Protein AF-A0A3P7MCB3-F1 (afdb_monomer_lite)

pLDDT: mean 70.7, std 23.15, range [31.66, 96.19]

Organism: Dibothriocephalus latus (NCBI:txid60516)

Sequence (152 aa):
MARLCRHILTSGSFYPVHPPAEGLPLDYPLWQEHAIFASSPHCLILPSRLRPVIKVTSFLCGSSILTCDVRQQGPLGWDLCVNPGFVSRTAGNGSYARLVLSHGSSAEENSNLDATGDVPSAMESQADSTISASQQQQQQQPISAEGEVVQL

Radius of gyration: 25.85 Å; chains: 1; bounding box: 66×36×69 Å

Structure (mmCIF, N/CA/C/O backbone):
data_AF-A0A3P7MCB3-F1
#
_entry.id   AF-A0A3P7MCB3-F1
#
loop_
_atom_site.group_PDB
_atom_site.id
_atom_site.type_symbol
_atom_site.label_atom_id
_atom_site.label_alt_id
_atom_site.label_comp_id
_atom_site.label_asym_id
_atom_site.label_entity_id
_atom_site.label_seq_id
_atom_site.pdbx_PDB_ins_code
_atom_site.Cartn_x
_atom_site.Cartn_y
_atom_site.Cartn_z
_atom_site.occupancy
_atom_site.B_iso_or_equiv
_atom_site.auth_seq_id
_atom_site.auth_comp_id
_atom_site.auth_asym_id
_atom_site.auth_atom_id
_atom_site.pdbx_PDB_model_num
ATOM 1 N N . MET A 1 1 ? 10.788 -1.019 6.071 1.00 80.88 1 MET A N 1
ATOM 2 C CA . MET A 1 1 ? 9.314 -1.099 6.013 1.00 80.88 1 MET A CA 1
ATOM 3 C C . MET A 1 1 ? 8.621 -0.061 6.888 1.00 80.88 1 MET A C 1
ATOM 5 O O . MET A 1 1 ? 7.923 0.764 6.334 1.00 80.88 1 MET A O 1
ATOM 9 N N . ALA A 1 2 ? 8.864 -0.004 8.205 1.00 83.19 2 ALA A N 1
ATOM 10 C CA . ALA A 1 2 ? 8.161 0.937 9.097 1.00 83.19 2 ALA A CA 1
ATOM 11 C C . ALA A 1 2 ? 8.202 2.418 8.649 1.00 83.19 2 ALA A C 1
ATOM 13 O O . ALA A 1 2 ? 7.179 3.087 8.666 1.00 83.19 2 ALA A O 1
ATOM 14 N N . ARG A 1 3 ? 9.359 2.921 8.183 1.00 87.25 3 ARG A N 1
ATOM 15 C CA . ARG A 1 3 ? 9.478 4.293 7.643 1.00 87.25 3 ARG A CA 1
ATOM 16 C C . ARG A 1 3 ? 8.645 4.519 6.374 1.00 87.25 3 ARG A C 1
ATOM 18 O O . ARG A 1 3 ? 8.037 5.570 6.249 1.00 87.25 3 ARG A O 1
ATOM 25 N N . LEU A 1 4 ? 8.619 3.538 5.467 1.00 89.06 4 LEU A N 1
ATOM 26 C CA . LEU A 1 4 ? 7.826 3.588 4.232 1.00 89.06 4 LEU A CA 1
ATOM 27 C C . LEU A 1 4 ? 6.331 3.616 4.557 1.00 89.06 4 LEU A C 1
ATOM 29 O O . LEU A 1 4 ? 5.617 4.486 4.083 1.00 89.06 4 LEU A O 1
ATOM 33 N N . CYS A 1 5 ? 5.896 2.705 5.426 1.00 89.06 5 CYS A N 1
ATOM 34 C CA . CYS A 1 5 ? 4.531 2.651 5.931 1.00 89.06 5 CYS A CA 1
ATOM 35 C C . CYS A 1 5 ? 4.088 3.960 6.562 1.00 89.06 5 CYS A C 1
ATOM 37 O O . CYS A 1 5 ? 3.062 4.505 6.179 1.00 89.06 5 CYS A O 1
ATOM 39 N N . ARG A 1 6 ? 4.904 4.502 7.474 1.00 86.56 6 ARG A N 1
ATOM 40 C CA . ARG A 1 6 ? 4.630 5.798 8.089 1.00 86.56 6 ARG A CA 1
ATOM 41 C C . ARG A 1 6 ? 4.465 6.878 7.029 1.00 86.56 6 ARG A C 1
ATOM 43 O O . ARG A 1 6 ? 3.517 7.634 7.123 1.00 86.56 6 ARG A O 1
ATOM 50 N N . HIS A 1 7 ? 5.349 6.933 6.033 1.00 89.62 7 HIS A N 1
ATOM 51 C CA . HIS A 1 7 ? 5.260 7.940 4.982 1.00 89.62 7 HIS A CA 1
ATOM 52 C C . HIS A 1 7 ? 3.953 7.835 4.185 1.00 89.62 7 HIS A C 1
ATOM 54 O O . HIS A 1 7 ? 3.268 8.840 4.028 1.00 89.62 7 HIS A O 1
ATOM 60 N N . ILE A 1 8 ? 3.575 6.622 3.770 1.00 91.06 8 ILE A N 1
ATOM 61 C CA . ILE A 1 8 ? 2.313 6.352 3.068 1.00 91.06 8 ILE A CA 1
ATOM 62 C C . ILE A 1 8 ? 1.117 6.783 3.929 1.00 91.06 8 ILE A C 1
ATOM 64 O O . ILE A 1 8 ? 0.307 7.591 3.483 1.00 91.06 8 ILE A O 1
ATOM 68 N N . LEU A 1 9 ? 1.063 6.352 5.192 1.00 88.25 9 LEU A N 1
ATOM 69 C CA . LEU A 1 9 ? -0.001 6.725 6.130 1.00 88.25 9 LEU A CA 1
ATOM 70 C C . LEU A 1 9 ? -0.081 8.245 6.339 1.00 88.25 9 LEU A C 1
ATOM 72 O O . LEU A 1 9 ? -1.155 8.821 6.213 1.00 88.25 9 LEU A O 1
ATOM 76 N N . THR A 1 10 ? 1.052 8.918 6.575 1.00 87.88 10 THR A N 1
ATOM 77 C CA . THR A 1 10 ? 1.088 10.382 6.753 1.00 87.88 10 THR A CA 1
ATOM 78 C C . THR A 1 10 ? 0.732 11.149 5.488 1.00 87.88 10 THR A C 1
ATOM 80 O O . THR A 1 10 ? 0.228 12.262 5.576 1.00 87.88 10 THR A O 1
ATOM 83 N N . SER A 1 11 ? 1.015 10.580 4.316 1.00 91.62 11 SER A N 1
ATOM 84 C CA . SER A 1 11 ? 0.708 11.221 3.040 1.00 91.62 11 SER A CA 1
ATOM 85 C C . SER A 1 11 ? -0.773 11.156 2.680 1.00 91.62 11 SER A C 1
ATOM 87 O O . SER A 1 11 ? -1.211 11.897 1.807 1.00 91.62 11 SER A O 1
ATOM 89 N N . GLY A 1 12 ? -1.534 10.259 3.316 1.00 90.88 12 GLY A N 1
ATOM 90 C CA . GLY A 1 12 ? -2.947 10.069 3.007 1.00 90.88 12 GLY A CA 1
ATOM 91 C C . GLY A 1 12 ? -3.210 9.482 1.617 1.00 90.88 12 GLY A C 1
ATOM 92 O O . GLY A 1 12 ? -4.351 9.498 1.177 1.00 90.88 12 GLY A O 1
ATOM 93 N N . SER A 1 13 ? -2.190 8.989 0.909 1.00 92.88 13 SER A N 1
ATOM 94 C CA . SER A 1 13 ? -2.311 8.467 -0.453 1.00 92.88 13 SER A CA 1
ATOM 95 C C . SER A 1 13 ? -1.623 7.116 -0.598 1.00 92.88 13 SER A C 1
ATOM 97 O O . SER A 1 13 ? -0.568 6.868 -0.012 1.00 92.88 13 SER A O 1
ATOM 99 N N . PHE A 1 14 ? -2.181 6.253 -1.448 1.00 93.12 14 PHE A N 1
ATOM 100 C CA . PHE A 1 14 ? -1.563 4.981 -1.823 1.00 93.12 14 PHE A CA 1
ATOM 101 C C . PHE A 1 14 ? -0.246 5.156 -2.601 1.00 93.12 14 PHE A C 1
ATOM 103 O O . PHE A 1 14 ? 0.574 4.235 -2.612 1.00 93.12 14 PHE A O 1
ATOM 110 N N . TYR A 1 15 ? -0.013 6.312 -3.238 1.00 94.06 15 TYR A N 1
ATOM 111 C CA . TYR A 1 15 ? 1.200 6.569 -4.021 1.00 94.06 15 TYR A CA 1
ATOM 112 C C . TYR A 1 15 ? 1.661 8.032 -3.888 1.00 94.06 15 TYR A C 1
ATOM 114 O O . TYR A 1 15 ? 1.343 8.854 -4.740 1.00 94.06 15 TYR A O 1
ATOM 122 N N . PRO A 1 16 ? 2.418 8.383 -2.834 1.00 92.44 16 PRO A N 1
ATOM 123 C CA . PRO A 1 16 ? 2.811 9.771 -2.568 1.00 92.44 16 PRO A CA 1
ATOM 124 C C . PRO A 1 16 ? 4.062 10.252 -3.318 1.00 92.44 16 PRO A C 1
ATOM 126 O O . PRO A 1 16 ? 4.516 11.375 -3.108 1.00 92.44 16 PRO A O 1
ATOM 129 N N . VAL A 1 17 ? 4.677 9.402 -4.142 1.00 92.75 17 VAL A N 1
ATOM 130 C CA . VAL A 1 17 ? 5.948 9.719 -4.806 1.00 92.75 17 VAL A CA 1
ATOM 131 C C . VAL A 1 17 ? 5.688 10.550 -6.060 1.00 92.75 17 VAL A C 1
ATOM 133 O O . VAL A 1 17 ? 4.990 10.106 -6.966 1.00 92.75 17 VAL A O 1
ATOM 136 N N . HIS A 1 18 ? 6.296 11.736 -6.123 1.00 90.81 18 HIS A N 1
ATOM 137 C CA . HIS A 1 18 ? 6.239 12.623 -7.281 1.00 90.81 18 HIS A CA 1
ATOM 138 C C . HIS A 1 18 ? 7.643 13.165 -7.631 1.00 90.81 18 HIS A C 1
ATOM 140 O O . HIS A 1 18 ? 8.330 13.654 -6.729 1.00 90.81 18 HIS A O 1
ATOM 146 N N . PRO A 1 19 ? 8.067 13.143 -8.913 1.00 94.31 19 PRO A N 1
ATOM 147 C CA . PRO A 1 19 ? 7.349 12.586 -10.067 1.00 94.31 19 PRO A CA 1
ATOM 148 C C . PRO A 1 19 ? 7.208 11.049 -9.990 1.00 94.31 19 PRO A C 1
ATOM 150 O O . PRO A 1 19 ? 7.958 10.410 -9.247 1.00 94.31 19 PRO A O 1
ATOM 153 N N . PRO A 1 20 ? 6.248 10.447 -10.721 1.00 94.19 20 PRO A N 1
ATOM 154 C CA . PRO A 1 20 ? 6.071 8.998 -10.765 1.00 94.19 20 PRO A CA 1
ATOM 155 C C . PRO A 1 20 ? 7.336 8.285 -11.243 1.00 94.19 20 PRO A C 1
ATOM 157 O O . PRO A 1 20 ? 8.144 8.852 -11.981 1.00 94.19 20 PRO A O 1
ATOM 160 N N . ALA A 1 21 ? 7.501 7.028 -10.831 1.00 93.88 21 ALA A N 1
ATOM 161 C CA . ALA A 1 21 ? 8.613 6.203 -11.291 1.00 93.88 21 ALA A CA 1
ATOM 162 C C . ALA A 1 21 ? 8.638 6.096 -12.827 1.00 93.88 21 ALA A C 1
ATOM 164 O O . ALA A 1 21 ? 7.594 6.050 -13.478 1.00 93.88 21 ALA A O 1
ATOM 165 N N . GLU A 1 22 ? 9.840 6.018 -13.401 1.00 95.62 22 GLU A N 1
ATOM 166 C CA . GLU A 1 22 ? 10.016 5.861 -14.845 1.00 95.62 22 GLU A CA 1
ATOM 167 C C . GLU A 1 22 ? 9.242 4.636 -15.360 1.00 95.62 22 GLU A C 1
ATOM 169 O O . GLU A 1 22 ? 9.309 3.549 -14.784 1.00 95.62 22 GLU A O 1
ATOM 174 N N . GLY A 1 23 ? 8.473 4.826 -16.434 1.00 93.56 23 GLY A N 1
ATOM 175 C CA . GLY A 1 23 ? 7.650 3.771 -17.026 1.00 93.56 23 GLY A CA 1
ATOM 176 C C . GLY A 1 23 ? 6.328 3.481 -16.304 1.00 93.56 23 GLY A C 1
ATOM 177 O O . GLY A 1 23 ? 5.603 2.595 -16.753 1.00 93.56 23 GLY A O 1
ATOM 178 N N . LEU A 1 24 ? 5.976 4.210 -15.236 1.00 94.12 24 LEU A N 1
ATOM 179 C CA . LEU A 1 24 ? 4.645 4.145 -14.627 1.00 94.12 24 LEU A CA 1
ATOM 180 C C . LEU A 1 24 ? 3.729 5.220 -15.241 1.00 94.12 24 LEU A C 1
ATOM 182 O O . LEU A 1 24 ? 3.886 6.399 -14.915 1.00 94.12 24 LEU A O 1
ATOM 186 N N . PRO A 1 25 ? 2.759 4.859 -16.102 1.00 94.00 25 PRO A N 1
ATOM 187 C CA . PRO A 1 25 ? 1.755 5.812 -16.557 1.00 94.00 25 PRO A CA 1
ATOM 188 C C . PRO A 1 25 ? 0.831 6.160 -15.384 1.00 94.00 25 PRO A C 1
ATOM 190 O O . PRO A 1 25 ? 0.074 5.310 -14.917 1.00 94.00 25 PRO A O 1
ATOM 193 N N . LEU A 1 26 ? 0.909 7.399 -14.891 1.00 94.94 26 LEU A N 1
ATOM 194 C CA . LEU A 1 26 ? 0.029 7.904 -13.837 1.00 94.94 26 LEU A CA 1
ATOM 195 C C . LEU A 1 26 ? -0.955 8.925 -14.415 1.00 94.94 26 LEU A C 1
ATOM 197 O O . LEU A 1 26 ? -0.547 9.967 -14.926 1.00 94.94 26 LEU A O 1
ATOM 201 N N . ASP A 1 27 ? -2.246 8.628 -14.297 1.00 96.00 27 ASP A N 1
ATOM 202 C CA . ASP A 1 27 ? -3.332 9.564 -14.588 1.00 96.00 27 ASP A CA 1
ATOM 203 C C . ASP A 1 27 ? -3.619 10.399 -13.331 1.00 96.00 27 ASP A C 1
ATOM 205 O O . ASP A 1 27 ? -4.115 9.881 -12.330 1.00 96.00 27 ASP A O 1
ATOM 209 N N . TYR A 1 28 ? -3.244 11.681 -13.355 1.00 94.62 28 TYR A N 1
ATOM 210 C CA . TYR A 1 28 ? -3.354 12.563 -12.190 1.00 94.62 28 TYR A CA 1
ATOM 211 C C . TYR A 1 28 ? -4.800 12.817 -11.743 1.00 94.62 28 TYR A C 1
ATOM 213 O O . TYR A 1 28 ? -5.043 12.679 -10.544 1.00 94.62 28 TYR A O 1
ATOM 221 N N . PRO A 1 29 ? -5.752 13.157 -12.637 1.00 96.00 29 PRO A N 1
ATOM 222 C CA . PRO A 1 29 ? -7.164 13.250 -12.276 1.00 96.00 29 PRO A CA 1
ATOM 223 C C . PRO A 1 29 ? -7.688 12.017 -11.529 1.00 96.00 29 PRO A C 1
ATOM 225 O O . PRO A 1 29 ? -8.193 12.149 -10.414 1.00 96.00 29 PRO A O 1
ATOM 228 N N . LEU A 1 30 ? -7.493 10.813 -12.082 1.00 96.19 30 LEU A N 1
ATOM 229 C CA . LEU A 1 30 ? -7.978 9.580 -11.445 1.00 96.19 30 LEU A CA 1
ATOM 230 C C . LEU A 1 30 ? -7.233 9.262 -10.143 1.00 96.19 30 LEU A C 1
ATOM 232 O O . LEU A 1 30 ? -7.827 8.760 -9.189 1.00 96.19 30 LEU A O 1
ATOM 236 N N . TRP A 1 31 ? -5.933 9.559 -10.075 1.00 94.69 31 TRP A N 1
ATOM 237 C CA . TRP A 1 31 ? -5.144 9.378 -8.858 1.00 94.69 31 TRP A CA 1
ATOM 238 C C . TRP A 1 31 ? -5.633 10.288 -7.722 1.00 94.69 31 TRP A C 1
ATOM 240 O O . TRP A 1 31 ? -5.789 9.820 -6.595 1.00 94.69 31 TRP A O 1
ATOM 250 N N . GLN A 1 32 ? -5.933 11.557 -8.005 1.00 93.56 32 GLN A N 1
ATOM 251 C CA . GLN A 1 32 ? -6.452 12.494 -7.001 1.00 93.56 32 GLN A CA 1
ATOM 252 C C . GLN A 1 32 ? -7.831 12.082 -6.474 1.00 93.56 32 GLN A C 1
ATOM 254 O O . GLN A 1 32 ? -8.11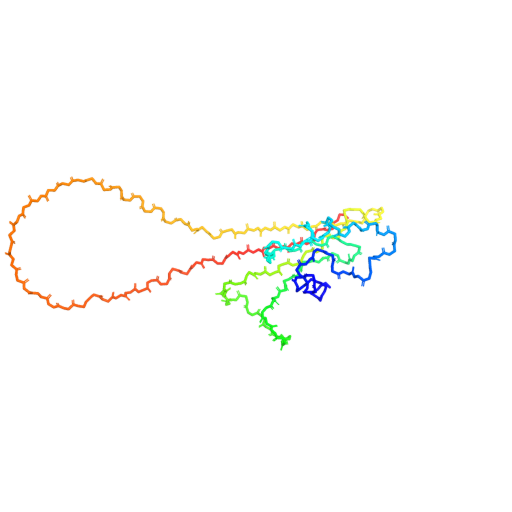9 12.304 -5.299 1.00 93.56 32 GLN A O 1
ATOM 259 N N . GLU A 1 33 ? -8.662 11.467 -7.316 1.00 96.00 33 GLU A N 1
ATOM 260 C CA . GLU A 1 33 ? -10.009 11.037 -6.936 1.00 96.00 33 GLU A CA 1
ATOM 261 C C . GLU A 1 33 ? -10.024 9.690 -6.194 1.00 96.00 33 GLU A C 1
ATOM 263 O O . GLU A 1 33 ? -10.811 9.501 -5.267 1.00 96.00 33 GLU A O 1
ATOM 268 N N . HIS A 1 34 ? -9.149 8.749 -6.569 1.00 96.12 34 HIS A N 1
ATOM 269 C CA . HIS A 1 34 ? -9.266 7.351 -6.133 1.00 96.12 34 HIS A CA 1
ATOM 270 C C . HIS A 1 34 ? -8.066 6.798 -5.359 1.00 96.12 34 HIS A C 1
ATOM 272 O O . HIS A 1 34 ? -8.187 5.753 -4.721 1.00 96.12 34 HIS A O 1
ATOM 278 N N . ALA A 1 35 ? -6.906 7.458 -5.386 1.00 95.00 35 ALA A N 1
ATOM 279 C CA . ALA A 1 35 ? -5.699 6.979 -4.705 1.00 95.00 35 ALA A CA 1
ATOM 280 C C . ALA A 1 35 ? -5.452 7.668 -3.353 1.00 95.00 35 ALA A C 1
ATOM 282 O O . ALA A 1 35 ? -4.329 7.631 -2.838 1.00 95.00 35 ALA A O 1
ATOM 283 N N . ILE A 1 36 ? -6.485 8.280 -2.777 1.00 94.19 36 ILE A N 1
ATOM 284 C CA . ILE A 1 36 ? -6.471 8.925 -1.461 1.00 94.19 36 ILE A CA 1
ATOM 285 C C . ILE A 1 36 ? -7.190 8.028 -0.450 1.00 94.19 36 ILE A C 1
ATOM 287 O O . ILE A 1 36 ? -8.162 7.344 -0.771 1.00 94.19 36 ILE A O 1
ATOM 291 N N . PHE A 1 37 ? -6.708 8.007 0.788 1.00 88.44 37 PHE A N 1
ATOM 292 C CA . PHE A 1 37 ? -7.364 7.293 1.873 1.00 88.44 37 PHE A CA 1
ATOM 293 C C . PHE A 1 37 ? -8.644 8.011 2.294 1.00 88.44 37 PHE A C 1
ATOM 295 O O . PHE A 1 37 ? -8.608 9.171 2.694 1.00 88.44 37 PHE A O 1
ATOM 302 N N . ALA A 1 38 ? -9.768 7.293 2.288 1.00 87.88 38 ALA A N 1
ATOM 303 C CA . ALA A 1 38 ? -11.006 7.783 2.896 1.00 87.88 38 ALA A CA 1
ATOM 304 C C . ALA A 1 38 ? -10.879 7.917 4.430 1.00 87.88 38 ALA A C 1
ATOM 306 O O . ALA A 1 38 ? -11.495 8.788 5.038 1.00 87.88 38 ALA A O 1
ATOM 307 N N . SER A 1 39 ? -10.066 7.060 5.055 1.00 85.50 39 SER A N 1
ATOM 308 C CA . SER A 1 39 ? -9.704 7.083 6.476 1.00 85.50 39 SER A CA 1
ATOM 309 C C . SER A 1 39 ? -8.375 6.346 6.695 1.00 85.50 39 SER A C 1
ATOM 311 O O . SER A 1 39 ? -7.928 5.602 5.820 1.00 85.50 39 SER A O 1
ATOM 313 N N . SER A 1 40 ? -7.725 6.539 7.850 1.00 82.25 40 SER A N 1
ATOM 314 C CA . SER A 1 40 ? -6.490 5.802 8.163 1.00 82.25 40 SER A CA 1
ATOM 315 C C . SER A 1 40 ? -6.778 4.297 8.258 1.00 82.25 40 SER A C 1
ATOM 317 O O . SER A 1 40 ? -7.608 3.901 9.083 1.00 82.25 40 SER A O 1
ATOM 319 N N . PRO A 1 41 ? -6.124 3.443 7.451 1.00 86.56 41 PRO A N 1
ATOM 320 C CA . PRO A 1 41 ? -6.386 2.011 7.473 1.00 86.56 41 PRO A CA 1
ATOM 321 C C . PRO A 1 41 ? -5.795 1.355 8.728 1.00 86.56 41 PRO A C 1
ATOM 323 O O . PRO A 1 41 ? -4.639 1.582 9.064 1.00 86.56 41 PRO A O 1
ATOM 326 N N . HIS A 1 42 ? -6.542 0.445 9.359 1.00 82.50 42 HIS A N 1
ATOM 327 C CA . HIS A 1 42 ? -6.026 -0.400 10.452 1.00 82.50 42 HIS A CA 1
ATOM 328 C C . HIS A 1 42 ? -4.971 -1.418 9.972 1.00 82.50 42 HIS A C 1
ATOM 330 O O . HIS A 1 42 ? -4.117 -1.889 10.716 1.00 82.50 42 HIS A O 1
ATOM 336 N N . CYS A 1 43 ? -5.008 -1.793 8.695 1.00 87.06 43 CYS A N 1
ATOM 337 C CA . CYS A 1 43 ? -4.028 -2.694 8.107 1.00 87.06 43 CYS A CA 1
ATOM 338 C C . CYS A 1 43 ? -3.672 -2.218 6.702 1.00 87.06 43 CYS A C 1
ATOM 340 O O . CYS A 1 43 ? -4.545 -2.046 5.852 1.00 87.06 43 CYS A O 1
ATOM 342 N N . LEU A 1 44 ? -2.381 -2.021 6.460 1.00 90.69 44 LEU A N 1
ATOM 343 C CA . LEU A 1 44 ? -1.818 -1.596 5.194 1.00 90.69 44 LEU A CA 1
ATOM 344 C C . LEU A 1 44 ? -1.003 -2.743 4.586 1.00 90.69 44 LEU A C 1
ATOM 346 O O . LEU A 1 44 ? 0.078 -3.098 5.067 1.00 90.69 44 LEU A O 1
ATOM 350 N N . ILE A 1 45 ? -1.519 -3.313 3.499 1.00 93.88 45 ILE A N 1
ATOM 351 C CA . ILE A 1 45 ? -0.859 -4.385 2.751 1.00 93.88 45 ILE A CA 1
ATOM 352 C C . ILE A 1 45 ? -0.114 -3.764 1.567 1.00 93.88 45 ILE A C 1
ATOM 354 O O . ILE A 1 45 ? -0.720 -3.166 0.685 1.00 93.88 45 ILE A O 1
ATOM 358 N N . LEU A 1 46 ? 1.210 -3.919 1.543 1.00 93.75 46 LEU A N 1
ATOM 359 C CA . LEU A 1 46 ? 2.115 -3.363 0.536 1.00 93.75 46 LEU A CA 1
ATOM 360 C C . LEU A 1 46 ? 2.960 -4.481 -0.087 1.00 93.75 46 LEU A C 1
ATOM 362 O O . LEU A 1 46 ? 4.096 -4.716 0.348 1.00 93.75 46 LEU A O 1
ATOM 366 N N . PRO A 1 47 ? 2.428 -5.189 -1.100 1.00 94.94 47 PRO A N 1
ATOM 367 C CA . PRO A 1 47 ? 3.185 -6.181 -1.849 1.00 94.94 47 PRO A CA 1
ATOM 368 C C . PRO A 1 47 ? 4.401 -5.540 -2.516 1.00 94.94 47 PRO A C 1
ATOM 370 O O . PRO A 1 47 ? 4.298 -4.514 -3.186 1.00 94.94 47 PRO A O 1
ATOM 373 N N . SER A 1 48 ? 5.578 -6.137 -2.340 1.00 93.12 48 SER A N 1
ATOM 374 C CA . SER A 1 48 ? 6.797 -5.635 -2.972 1.00 93.12 48 SER A CA 1
ATOM 375 C C . SER A 1 48 ? 7.872 -6.711 -3.108 1.00 93.12 48 SER A C 1
ATOM 377 O O . SER A 1 48 ? 7.852 -7.748 -2.442 1.00 93.12 48 SER A O 1
ATOM 379 N N . ARG A 1 49 ? 8.898 -6.409 -3.912 1.00 91.06 49 ARG A N 1
ATOM 380 C CA . ARG A 1 49 ? 10.132 -7.209 -4.012 1.00 91.06 49 ARG A CA 1
ATOM 381 C C . ARG A 1 49 ? 11.023 -7.117 -2.770 1.00 91.06 49 ARG A C 1
ATOM 383 O O . ARG A 1 49 ? 12.064 -7.768 -2.729 1.00 91.06 49 ARG A O 1
ATOM 390 N N . LEU A 1 50 ? 10.656 -6.337 -1.754 1.00 91.44 50 LEU A N 1
ATOM 391 C CA . LEU A 1 50 ? 11.404 -6.292 -0.500 1.00 91.44 50 LEU A CA 1
ATOM 392 C C . LEU A 1 50 ? 11.255 -7.617 0.268 1.00 91.44 50 LEU A C 1
ATOM 394 O O . LEU A 1 50 ? 10.475 -8.502 -0.108 1.00 91.44 50 LEU A O 1
ATOM 398 N N . ARG A 1 51 ? 12.028 -7.774 1.348 1.00 90.75 51 ARG A N 1
ATOM 399 C CA . ARG A 1 51 ? 11.892 -8.924 2.251 1.00 90.75 51 ARG A CA 1
ATOM 400 C C . ARG A 1 51 ? 10.461 -8.956 2.822 1.00 90.75 51 ARG A C 1
ATOM 402 O O . ARG A 1 51 ? 10.013 -7.910 3.309 1.00 90.75 51 ARG A O 1
ATOM 409 N N . PRO A 1 52 ? 9.757 -10.101 2.765 1.00 93.50 52 PRO A N 1
ATOM 410 C CA . PRO A 1 52 ? 8.443 -10.252 3.383 1.00 93.50 52 PRO A CA 1
ATOM 411 C C . PRO A 1 52 ? 8.495 -9.910 4.875 1.00 93.50 52 PRO A C 1
ATOM 413 O O . PRO A 1 52 ? 9.461 -10.269 5.553 1.00 93.50 52 PRO A O 1
ATOM 416 N N . VAL A 1 53 ? 7.510 -9.171 5.382 1.00 92.31 53 VAL A N 1
ATOM 417 C CA . VAL A 1 53 ? 7.498 -8.720 6.780 1.00 92.31 53 VAL A CA 1
ATOM 418 C C . VAL A 1 53 ? 6.103 -8.296 7.225 1.00 92.31 53 VAL A C 1
ATOM 420 O O . VAL A 1 53 ? 5.386 -7.639 6.477 1.00 92.31 53 VAL A O 1
ATOM 423 N N . ILE A 1 54 ? 5.763 -8.598 8.476 1.00 92.19 54 ILE A N 1
ATOM 424 C CA . ILE A 1 54 ? 4.616 -8.036 9.195 1.00 92.19 54 ILE A CA 1
ATOM 425 C C . ILE A 1 54 ? 5.174 -7.135 10.298 1.00 92.19 54 ILE A C 1
ATOM 427 O O . ILE A 1 54 ? 6.091 -7.529 11.024 1.00 92.19 54 ILE A O 1
ATOM 431 N N . LYS A 1 55 ? 4.707 -5.888 10.388 1.00 87.25 55 LYS A N 1
ATOM 432 C CA . LYS A 1 55 ? 5.238 -4.914 11.344 1.00 87.25 55 LYS A CA 1
ATOM 433 C C . LYS A 1 55 ? 4.156 -3.970 11.832 1.00 87.25 55 LYS A C 1
ATOM 435 O O . LYS A 1 55 ? 3.524 -3.302 11.029 1.00 87.25 55 LYS A O 1
ATOM 440 N N . VAL A 1 56 ? 4.018 -3.863 13.146 1.00 82.00 56 VAL A N 1
ATOM 441 C CA . VAL A 1 56 ? 3.160 -2.858 13.775 1.00 82.00 56 VAL A CA 1
ATOM 442 C C . VAL A 1 56 ? 3.857 -1.500 13.708 1.00 82.00 56 VAL A C 1
ATOM 444 O O . VAL A 1 56 ? 5.028 -1.367 14.088 1.00 82.00 56 VAL A O 1
ATOM 447 N N . THR A 1 57 ? 3.152 -0.496 13.202 1.00 69.81 57 THR A N 1
ATOM 448 C CA . THR A 1 57 ? 3.541 0.910 13.267 1.00 69.81 57 THR A CA 1
ATOM 449 C C . THR A 1 57 ? 2.561 1.635 14.183 1.00 69.81 57 THR A C 1
ATOM 451 O O . THR A 1 57 ? 1.359 1.535 14.005 1.00 69.81 57 THR A O 1
ATOM 454 N N . SER A 1 58 ? 3.060 2.332 15.205 1.00 63.97 58 SER A N 1
ATOM 455 C CA . SER A 1 58 ? 2.228 3.254 15.985 1.00 63.97 58 SER A CA 1
ATOM 456 C C . SER A 1 58 ? 2.332 4.639 15.351 1.00 63.97 58 SER A C 1
ATOM 458 O O . SER A 1 58 ? 3.448 5.152 15.175 1.00 63.97 58 SER A O 1
ATOM 460 N N . PHE A 1 59 ? 1.190 5.220 14.981 1.00 52.66 59 PHE A N 1
ATOM 461 C CA . PHE A 1 59 ? 1.101 6.565 14.405 1.00 52.66 59 PHE A CA 1
ATOM 462 C C . PHE A 1 59 ? 1.338 7.675 15.439 1.00 52.66 59 PHE A C 1
ATOM 464 O O . PHE A 1 59 ? 1.746 8.774 15.078 1.00 52.66 59 PHE A O 1
ATOM 471 N N . LEU A 1 60 ? 1.119 7.393 16.730 1.00 51.84 60 LEU A N 1
ATOM 472 C CA . LEU A 1 60 ? 0.937 8.432 17.754 1.00 51.84 60 LEU A CA 1
ATOM 473 C C . LEU A 1 60 ? 2.064 8.559 18.774 1.00 51.84 60 LEU A C 1
ATOM 475 O O . LEU A 1 60 ? 2.105 9.543 19.507 1.00 51.84 60 LEU A O 1
ATOM 479 N N . CYS A 1 61 ? 3.011 7.622 18.821 1.00 45.91 61 CYS A N 1
ATOM 480 C CA . CYS A 1 61 ? 4.212 7.831 19.623 1.00 45.91 61 CYS A CA 1
ATOM 481 C C . CYS A 1 61 ? 5.223 8.645 18.804 1.00 45.91 61 CYS A C 1
ATOM 483 O O . CYS A 1 61 ? 6.086 8.104 18.102 1.00 45.91 61 CYS A O 1
ATOM 485 N N . GLY A 1 62 ? 5.061 9.969 18.849 1.00 42.59 62 GLY A N 1
ATOM 486 C CA . GLY A 1 62 ? 6.086 10.905 18.412 1.00 42.59 62 GLY A CA 1
ATOM 487 C C . GLY A 1 62 ? 7.404 10.593 19.124 1.00 42.59 62 GLY A C 1
ATOM 488 O O . GLY A 1 62 ? 7.449 10.522 20.344 1.00 42.59 62 GLY A O 1
ATOM 489 N N . SER A 1 63 ? 8.463 10.375 18.344 1.00 48.34 63 SER A N 1
ATOM 490 C CA . SER A 1 63 ? 9.862 10.363 18.789 1.00 48.34 63 SER A CA 1
ATOM 491 C C . SER A 1 63 ? 10.173 9.658 20.117 1.00 48.34 63 SER A C 1
ATOM 493 O O . SER A 1 63 ? 10.673 10.285 21.039 1.00 48.34 63 SER A O 1
ATOM 495 N N . SER A 1 64 ? 10.019 8.337 20.197 1.00 36.56 64 SER A N 1
ATOM 496 C CA . SER A 1 64 ? 11.007 7.536 20.930 1.00 36.56 64 SER A CA 1
ATOM 497 C C . SER A 1 64 ? 10.927 6.070 20.527 1.00 36.56 64 SER A C 1
ATOM 499 O O . SER A 1 64 ? 9.888 5.422 20.634 1.00 36.56 64 SER A O 1
ATOM 501 N N . ILE A 1 65 ? 12.046 5.530 20.040 1.00 45.12 65 ILE A N 1
ATOM 502 C CA . ILE A 1 65 ? 12.294 4.093 20.116 1.00 45.12 65 ILE A CA 1
ATOM 503 C C . ILE A 1 65 ? 12.430 3.827 21.607 1.00 45.12 65 ILE A C 1
ATOM 505 O O . ILE A 1 65 ? 13.443 4.220 22.163 1.00 45.12 65 ILE A O 1
ATOM 509 N N . LEU A 1 66 ? 11.400 3.265 22.233 1.00 37.62 66 LEU A N 1
ATOM 510 C CA . LEU A 1 66 ? 11.443 2.326 23.357 1.00 37.62 66 LEU A CA 1
ATOM 511 C C . LEU A 1 66 ? 9.994 2.129 23.833 1.00 37.62 66 LEU A C 1
ATOM 513 O O . LEU A 1 66 ? 9.282 3.084 24.116 1.00 37.62 66 LEU A O 1
ATOM 517 N N . THR A 1 67 ? 9.575 0.863 23.844 1.00 37.03 67 THR A N 1
ATOM 518 C CA . THR A 1 67 ? 8.364 0.336 24.496 1.00 37.03 67 THR A CA 1
ATOM 519 C C . THR A 1 67 ? 7.036 0.999 24.106 1.00 37.03 67 THR A C 1
ATOM 521 O O . THR A 1 67 ? 6.495 1.824 24.834 1.00 37.03 67 THR A O 1
ATOM 524 N N . CYS A 1 68 ? 6.443 0.557 22.991 1.00 42.38 68 CYS A N 1
ATOM 525 C CA . CYS A 1 68 ? 4.983 0.560 22.907 1.00 42.38 68 C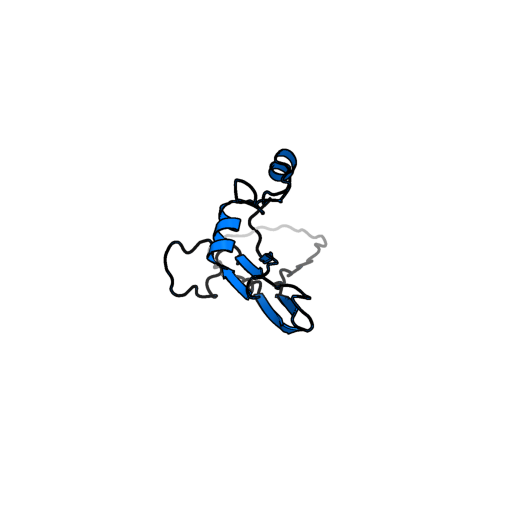YS A CA 1
ATOM 526 C C . CYS A 1 68 ? 4.491 -0.658 23.696 1.00 42.38 68 CYS A C 1
ATOM 528 O O . CYS A 1 68 ? 4.626 -1.798 23.257 1.00 42.38 68 CYS A O 1
ATOM 530 N N . ASP A 1 69 ? 4.013 -0.412 24.911 1.00 42.03 69 ASP A N 1
ATOM 531 C CA . ASP A 1 69 ? 3.300 -1.412 25.691 1.00 42.03 69 ASP A CA 1
ATOM 532 C C . ASP A 1 69 ? 1.963 -1.695 24.988 1.00 42.03 69 ASP A C 1
ATOM 534 O O . ASP A 1 69 ? 1.128 -0.802 24.831 1.00 42.03 69 ASP A O 1
ATOM 538 N N . VAL A 1 70 ? 1.759 -2.938 24.550 1.00 47.16 70 VAL A N 1
ATOM 539 C CA . VAL A 1 70 ? 0.537 -3.452 23.892 1.00 47.16 70 VAL A CA 1
ATOM 540 C C . VAL A 1 70 ? -0.626 -3.569 24.904 1.00 47.16 70 VAL A C 1
ATOM 542 O O . VAL A 1 70 ? -1.522 -4.393 24.767 1.00 47.16 70 VAL A O 1
ATOM 545 N N . ARG A 1 71 ? -0.626 -2.767 25.976 1.00 40.25 71 ARG A N 1
ATOM 546 C CA . ARG A 1 71 ? -1.634 -2.813 27.048 1.00 40.25 71 ARG A CA 1
ATOM 547 C C . ARG A 1 71 ? -2.385 -1.510 27.286 1.00 40.25 71 ARG A C 1
ATOM 549 O O . ARG A 1 71 ? -3.374 -1.539 28.010 1.00 40.25 71 ARG A O 1
ATOM 556 N N . GLN A 1 72 ? -2.009 -0.401 26.651 1.00 41.72 72 GLN A N 1
ATOM 557 C CA . GLN A 1 72 ? -2.816 0.822 26.708 1.00 41.72 72 GLN A CA 1
ATOM 558 C C . GLN A 1 72 ? -3.647 0.979 25.436 1.00 41.72 72 GLN A C 1
ATOM 560 O O . GLN A 1 72 ? -3.229 1.588 24.454 1.00 41.72 72 GLN A O 1
ATOM 565 N N . GLN A 1 73 ? -4.842 0.390 25.471 1.00 48.50 73 GLN A N 1
ATOM 566 C CA . GLN A 1 73 ? -5.910 0.644 24.510 1.00 48.50 73 GLN A CA 1
ATOM 567 C C . GLN A 1 73 ? -6.402 2.092 24.673 1.00 48.50 73 GLN A C 1
ATOM 569 O O . GLN A 1 73 ? -7.264 2.380 25.498 1.00 48.50 73 GLN A O 1
ATOM 574 N N . GLY A 1 74 ? -5.818 3.010 23.905 1.00 39.59 74 GLY A N 1
ATOM 575 C CA . GLY A 1 74 ? -6.437 4.283 23.527 1.00 39.59 74 GLY A CA 1
ATOM 576 C C . GLY A 1 74 ? -7.002 4.184 22.100 1.00 39.59 74 GLY A C 1
ATOM 577 O O . GLY A 1 74 ? -6.541 3.338 21.334 1.00 39.59 74 GLY A O 1
ATOM 578 N N . PRO A 1 75 ? -7.987 5.015 21.711 1.00 41.06 75 PRO A N 1
ATOM 579 C CA . PRO A 1 75 ? -8.952 4.743 20.636 1.00 41.06 75 PRO A CA 1
ATOM 580 C C . PRO A 1 75 ? -8.428 5.033 19.220 1.00 41.06 75 PRO A C 1
ATOM 582 O O . PRO A 1 75 ? -9.132 5.613 18.398 1.00 41.06 75 PRO A O 1
ATOM 585 N N . LEU A 1 76 ? -7.180 4.686 18.917 1.00 46.72 76 LEU A N 1
ATOM 586 C CA . LEU A 1 76 ? -6.582 4.945 17.612 1.00 46.72 76 LEU A CA 1
ATOM 587 C C . LEU A 1 76 ? -5.824 3.690 17.182 1.00 46.72 76 LEU A C 1
ATOM 589 O O . LEU A 1 76 ? -4.875 3.266 17.837 1.00 46.72 76 LEU A O 1
ATOM 593 N N . GLY A 1 77 ? -6.366 3.053 16.142 1.00 52.81 77 GLY A N 1
ATOM 594 C CA . GLY A 1 77 ? -6.069 1.688 15.727 1.00 52.81 77 GLY A CA 1
ATOM 595 C C . GLY A 1 77 ? -4.583 1.373 15.580 1.00 52.81 77 GLY A C 1
ATOM 596 O O . GLY A 1 77 ? -3.739 2.231 15.339 1.00 52.81 77 GLY A O 1
ATOM 597 N N . TRP A 1 78 ? -4.269 0.093 15.728 1.00 56.97 78 TRP A N 1
ATOM 598 C CA . TRP A 1 78 ? -2.991 -0.451 15.305 1.00 56.97 78 TRP A CA 1
ATOM 599 C C . TRP A 1 78 ? -2.851 -0.215 13.800 1.00 56.97 78 TRP A C 1
ATOM 601 O O . TRP A 1 78 ? -3.736 -0.627 13.064 1.00 56.97 78 TRP A O 1
ATOM 611 N N . ASP A 1 79 ? -1.769 0.415 13.335 1.00 70.50 79 ASP A N 1
ATOM 612 C CA . ASP A 1 79 ? -1.449 0.402 11.906 1.00 70.50 79 ASP A CA 1
ATOM 613 C C . ASP A 1 79 ? -0.558 -0.816 11.661 1.00 70.50 79 ASP A C 1
ATOM 615 O O . ASP A 1 79 ? 0.661 -0.787 11.886 1.00 70.50 79 ASP A O 1
ATOM 619 N N . LEU A 1 80 ? -1.150 -1.937 11.254 1.00 87.06 80 LEU A N 1
ATOM 620 C CA . LEU A 1 80 ? -0.356 -3.093 10.847 1.00 87.06 80 LEU A CA 1
ATOM 621 C C . LEU A 1 80 ? 0.119 -2.900 9.422 1.00 87.06 80 LEU A C 1
ATOM 623 O O . LEU A 1 80 ? -0.673 -2.715 8.509 1.00 87.06 80 LEU A O 1
ATOM 627 N N . CYS A 1 81 ? 1.415 -3.041 9.216 1.00 91.25 81 CYS A N 1
ATOM 628 C CA . CYS A 1 81 ? 2.003 -3.049 7.897 1.00 91.25 81 CYS A CA 1
ATOM 629 C C . CYS A 1 81 ? 2.426 -4.445 7.477 1.00 91.25 81 CYS A C 1
ATOM 631 O O . CYS A 1 81 ? 3.232 -5.086 8.157 1.00 91.25 81 CYS A O 1
ATOM 633 N N . VAL A 1 82 ? 1.953 -4.883 6.315 1.00 94.06 82 VAL A N 1
ATOM 634 C CA . VAL A 1 82 ? 2.206 -6.224 5.789 1.00 94.06 82 VAL A CA 1
ATOM 635 C C . VAL A 1 82 ? 2.829 -6.128 4.406 1.00 94.06 82 VAL A C 1
ATOM 637 O O . VAL A 1 82 ? 2.214 -5.645 3.466 1.00 94.06 82 VAL A O 1
ATOM 640 N N . ASN A 1 83 ? 4.047 -6.633 4.257 1.00 95.44 83 ASN A N 1
ATOM 641 C CA . ASN A 1 83 ? 4.604 -6.996 2.961 1.00 95.44 83 ASN A CA 1
ATOM 642 C C . ASN A 1 83 ? 4.563 -8.525 2.838 1.00 95.44 83 ASN A C 1
ATOM 644 O O . ASN A 1 83 ? 5.424 -9.183 3.428 1.00 95.44 83 ASN A O 1
ATOM 648 N N . PRO A 1 84 ? 3.623 -9.107 2.079 1.00 95.69 84 PRO A N 1
ATOM 649 C CA . PRO A 1 84 ? 3.576 -10.555 1.880 1.00 95.69 84 PRO A CA 1
ATOM 650 C C . PRO A 1 84 ? 4.727 -11.077 1.007 1.00 95.69 84 PRO A C 1
ATOM 652 O O . PRO A 1 84 ? 4.989 -12.276 0.996 1.00 95.69 84 PRO A O 1
ATOM 655 N N . GLY A 1 85 ? 5.435 -10.201 0.287 1.00 94.06 85 GLY A N 1
ATOM 656 C CA . GLY A 1 85 ? 6.321 -10.603 -0.801 1.00 94.06 85 GLY A CA 1
ATOM 657 C C . GLY A 1 85 ? 5.542 -11.028 -2.045 1.00 94.06 85 GLY A C 1
ATOM 658 O O . GLY A 1 85 ? 4.387 -10.648 -2.225 1.00 94.06 85 GLY A O 1
ATOM 659 N N . PHE A 1 86 ? 6.195 -11.795 -2.918 1.00 93.25 86 PHE A N 1
ATOM 660 C CA . PHE A 1 86 ? 5.585 -12.361 -4.119 1.00 93.25 86 PHE A CA 1
ATOM 661 C C . PHE A 1 86 ? 5.439 -13.870 -3.963 1.00 93.25 86 PHE A C 1
ATOM 663 O O . PHE A 1 86 ? 6.361 -14.529 -3.487 1.00 93.25 86 PHE A O 1
ATOM 670 N N . VAL A 1 87 ? 4.309 -14.400 -4.434 1.00 91.62 87 VAL A N 1
ATOM 671 C CA . VAL A 1 87 ? 4.009 -15.841 -4.450 1.00 91.62 87 VAL A CA 1
ATOM 672 C C . VAL A 1 87 ? 5.007 -16.611 -5.318 1.00 91.62 87 VAL A C 1
ATOM 674 O O . VAL A 1 87 ? 5.320 -17.757 -5.036 1.00 91.62 87 VAL A O 1
ATOM 677 N N . SER A 1 88 ? 5.564 -15.973 -6.346 1.00 87.50 88 SER A N 1
ATOM 678 C CA . SER A 1 88 ? 6.667 -16.522 -7.130 1.00 87.50 88 SER A CA 1
ATOM 679 C C . SER A 1 88 ? 7.657 -15.409 -7.437 1.00 87.50 88 SER A C 1
ATOM 681 O O . SER A 1 88 ? 7.303 -14.407 -8.062 1.00 87.50 88 SER A O 1
ATOM 683 N N . ARG A 1 89 ? 8.887 -15.539 -6.934 1.00 71.75 89 ARG A N 1
ATOM 684 C CA . ARG A 1 89 ? 9.963 -14.556 -7.142 1.00 71.75 89 ARG A CA 1
ATOM 685 C C . ARG A 1 89 ? 11.012 -15.075 -8.128 1.00 71.75 89 ARG A C 1
ATOM 687 O O . ARG A 1 89 ? 11.503 -14.311 -8.954 1.00 71.75 89 ARG A O 1
ATOM 694 N N . THR A 1 90 ? 11.318 -16.365 -8.020 1.00 68.69 90 THR A N 1
ATOM 695 C CA . THR A 1 90 ? 12.203 -17.199 -8.853 1.00 68.69 90 THR A CA 1
ATOM 696 C C . THR A 1 90 ? 11.758 -18.657 -8.684 1.00 68.69 90 THR A C 1
ATOM 698 O O . THR A 1 90 ? 11.005 -18.942 -7.753 1.00 68.69 90 THR A O 1
ATOM 701 N N . ALA A 1 91 ? 12.204 -19.580 -9.546 1.00 63.78 91 ALA A N 1
ATOM 702 C CA . ALA A 1 91 ? 11.860 -21.004 -9.450 1.00 63.78 91 ALA A CA 1
ATOM 703 C C . ALA A 1 91 ? 12.066 -21.537 -8.014 1.00 63.78 91 ALA A C 1
ATOM 705 O O . ALA A 1 91 ? 13.199 -21.651 -7.557 1.00 63.78 91 ALA A O 1
ATOM 706 N N . GLY A 1 92 ? 10.962 -21.799 -7.307 1.00 64.88 92 GLY A N 1
ATOM 707 C CA . GLY A 1 92 ? 10.951 -22.381 -5.961 1.00 64.88 92 GLY A CA 1
ATOM 708 C C . GLY A 1 92 ? 11.074 -21.425 -4.769 1.00 64.88 92 GLY A C 1
ATOM 709 O O . GLY A 1 92 ? 11.225 -21.929 -3.671 1.00 64.88 92 GLY A O 1
ATOM 710 N N . ASN A 1 93 ? 11.019 -20.095 -4.943 1.00 81.56 93 ASN A N 1
ATOM 711 C CA . ASN A 1 93 ? 11.052 -19.154 -3.810 1.00 81.56 93 ASN A CA 1
ATOM 712 C C . ASN A 1 93 ? 9.874 -18.171 -3.870 1.00 81.56 93 ASN A C 1
ATOM 714 O O . ASN A 1 93 ? 9.866 -17.241 -4.694 1.00 81.56 93 ASN A O 1
ATOM 718 N N . GLY A 1 94 ? 8.909 -18.346 -2.971 1.00 91.50 94 GLY A N 1
ATOM 719 C CA . GLY A 1 94 ? 7.748 -17.473 -2.822 1.00 91.50 94 GLY A CA 1
ATOM 720 C C . GLY A 1 94 ? 7.360 -17.250 -1.365 1.00 91.50 94 GLY A C 1
ATOM 721 O O . GLY A 1 94 ? 7.918 -17.857 -0.456 1.00 91.50 94 GLY A O 1
ATOM 722 N N . SER A 1 95 ? 6.409 -16.354 -1.126 1.00 94.56 95 SER A N 1
ATOM 723 C CA . SER A 1 95 ? 5.843 -16.169 0.208 1.00 94.56 95 SER A CA 1
ATOM 724 C C . SER A 1 95 ? 4.430 -15.603 0.168 1.00 94.56 95 SER A C 1
ATOM 726 O O . SER A 1 95 ? 4.041 -14.930 -0.790 1.00 94.56 95 SER A O 1
ATOM 728 N N . TYR A 1 96 ? 3.687 -15.833 1.246 1.00 95.56 96 TYR A N 1
ATOM 729 C CA . TYR A 1 96 ? 2.415 -15.176 1.530 1.00 95.56 96 TYR A CA 1
ATOM 730 C C . TYR A 1 96 ? 2.337 -14.798 3.013 1.00 95.56 96 TYR A C 1
ATOM 732 O O . TYR A 1 96 ? 3.143 -15.248 3.825 1.00 95.56 96 TYR A O 1
ATOM 740 N N . ALA A 1 97 ? 1.380 -13.946 3.374 1.00 94.81 97 ALA A N 1
ATOM 741 C CA . ALA A 1 97 ? 1.100 -13.603 4.765 1.00 94.81 97 ALA A CA 1
ATOM 742 C C . ALA A 1 97 ? -0.256 -14.182 5.176 1.00 94.81 97 ALA A C 1
ATOM 744 O O . ALA A 1 97 ? -1.223 -14.083 4.419 1.00 94.81 97 ALA A O 1
ATOM 745 N N . ARG A 1 98 ? -0.330 -14.759 6.376 1.00 94.00 98 ARG A N 1
ATOM 746 C CA . ARG A 1 98 ? -1.580 -15.183 7.012 1.00 94.00 98 ARG A CA 1
ATOM 747 C C . ARG A 1 98 ? -1.836 -14.276 8.207 1.00 94.00 98 ARG A C 1
ATOM 749 O O . ARG A 1 98 ? -0.961 -14.130 9.054 1.00 94.00 98 ARG A O 1
ATOM 756 N N . LEU A 1 99 ? -3.026 -13.687 8.260 1.00 90.88 99 LEU A N 1
ATOM 757 C CA . LEU A 1 99 ? -3.497 -12.880 9.383 1.00 90.88 99 LEU A CA 1
ATOM 758 C C . LEU A 1 99 ? -4.697 -13.577 10.021 1.00 90.88 99 LEU A C 1
ATOM 760 O O . LEU A 1 99 ? -5.594 -14.032 9.309 1.00 90.88 99 LEU A O 1
ATOM 764 N N . VAL A 1 100 ? -4.710 -13.656 11.346 1.00 86.94 100 VAL A N 1
ATOM 765 C CA . VAL A 1 100 ? -5.839 -14.141 12.142 1.00 86.94 100 VAL A CA 1
ATOM 766 C C . VAL A 1 100 ? -6.347 -12.962 12.956 1.00 86.94 100 VAL A C 1
ATOM 768 O O . VAL A 1 100 ? -5.603 -12.381 13.745 1.00 86.94 100 VAL A O 1
ATOM 771 N N . LEU A 1 101 ? -7.597 -12.576 12.710 1.00 84.62 101 LEU A N 1
ATOM 772 C CA . LEU A 1 101 ? -8.235 -11.429 13.345 1.00 84.62 101 LEU A CA 1
ATOM 773 C C . LEU A 1 101 ? -9.305 -11.923 14.311 1.00 84.62 101 LEU A C 1
ATOM 775 O O . LEU A 1 101 ? -10.205 -12.663 13.912 1.00 84.62 101 LEU A O 1
ATOM 779 N N . SER A 1 102 ? -9.222 -11.473 15.557 1.00 79.12 102 SER A N 1
ATOM 780 C CA . SER A 1 102 ? -10.229 -11.732 16.580 1.00 79.12 102 SER A CA 1
ATOM 781 C C . SER A 1 102 ? -11.021 -10.456 16.824 1.00 79.12 102 SER A C 1
ATOM 783 O O . SER A 1 102 ? -10.456 -9.433 17.216 1.00 79.12 102 SER A O 1
ATOM 785 N N . HIS A 1 103 ? -12.330 -10.506 16.590 1.00 76.12 103 HIS A N 1
ATOM 786 C CA . HIS A 1 103 ? -13.228 -9.417 16.957 1.00 76.12 103 HIS A CA 1
ATOM 787 C C . HIS A 1 103 ? -13.694 -9.621 18.402 1.00 76.12 103 HIS A C 1
ATOM 789 O O . HIS A 1 103 ? -14.137 -10.714 18.754 1.00 76.12 103 HIS A O 1
ATOM 795 N N . GLY A 1 104 ? -13.585 -8.593 19.246 1.00 63.88 104 GLY A N 1
ATOM 796 C CA . GLY A 1 104 ? -14.202 -8.622 20.571 1.00 63.88 104 GLY A CA 1
ATOM 797 C C . GLY A 1 104 ? -15.720 -8.579 20.407 1.00 63.88 104 GLY A C 1
ATOM 798 O O . GLY A 1 104 ? -16.230 -7.693 19.728 1.00 63.88 104 GLY A O 1
ATOM 799 N N . SER A 1 105 ? -16.457 -9.538 20.969 1.00 55.84 105 SER A N 1
ATOM 800 C CA . SER A 1 105 ? -17.920 -9.531 20.887 1.00 55.84 105 SER A CA 1
ATOM 801 C C . SER A 1 105 ? -18.487 -8.350 21.678 1.00 55.84 105 SER A C 1
ATOM 803 O O . SER A 1 105 ? -18.383 -8.326 22.905 1.00 55.84 105 SER A O 1
ATOM 805 N N . SER A 1 106 ? -19.132 -7.401 21.008 1.00 60.38 106 SER A N 1
ATOM 806 C CA . SER A 1 106 ? -20.036 -6.448 21.654 1.00 60.38 106 SER A CA 1
ATOM 807 C C . SER A 1 106 ? -21.479 -6.918 21.460 1.00 60.38 106 SER A C 1
ATOM 809 O O . SER A 1 106 ? -22.132 -6.504 20.506 1.00 60.38 106 SER A O 1
ATOM 811 N N . ALA A 1 107 ? -21.964 -7.819 22.318 1.00 47.50 107 ALA A N 1
ATOM 812 C CA . ALA A 1 107 ? -23.381 -8.184 22.359 1.00 47.50 107 ALA A CA 1
ATOM 813 C C . ALA A 1 107 ? -23.784 -8.729 23.743 1.00 47.50 107 ALA A C 1
ATOM 815 O O . ALA A 1 107 ? -23.730 -9.931 23.980 1.00 47.50 107 ALA A O 1
ATOM 816 N N . GLU A 1 108 ? -24.221 -7.842 24.643 1.00 47.84 108 GLU A N 1
ATOM 817 C CA . GLU A 1 108 ? -25.376 -8.148 25.495 1.00 47.84 108 GLU A CA 1
ATOM 818 C C . GLU A 1 108 ? -26.597 -7.516 24.822 1.00 47.84 108 GLU A C 1
ATOM 820 O O . GLU A 1 108 ? -26.852 -6.318 24.939 1.00 47.84 108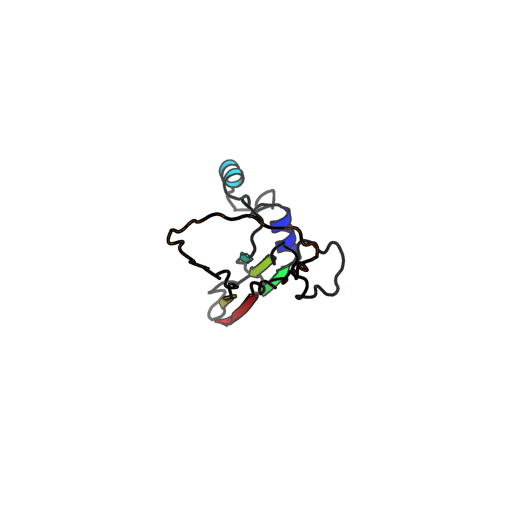 GLU A O 1
ATOM 825 N N . GLU A 1 109 ? -27.327 -8.315 24.051 1.00 46.44 109 GLU A N 1
ATOM 826 C CA . GLU A 1 109 ? -28.640 -7.950 23.532 1.00 46.44 109 GLU A CA 1
ATOM 827 C C . GLU A 1 109 ? -29.659 -8.238 24.646 1.00 46.44 109 GLU A C 1
ATOM 829 O O . GLU A 1 109 ? -30.247 -9.313 24.722 1.00 46.44 109 GLU A O 1
ATOM 834 N N . ASN A 1 110 ? -29.817 -7.300 25.587 1.00 42.81 110 ASN A N 1
ATOM 835 C CA . ASN A 1 110 ? -30.877 -7.368 26.594 1.00 42.81 110 ASN A CA 1
ATOM 836 C C . ASN A 1 110 ? -32.225 -7.071 25.924 1.00 42.81 110 ASN A C 1
ATOM 838 O O . ASN A 1 110 ? -32.747 -5.959 26.002 1.00 42.81 110 ASN A O 1
ATOM 842 N N . SER A 1 111 ? -32.808 -8.071 25.264 1.00 44.03 111 SER A N 1
ATOM 843 C CA . SER A 1 111 ? -34.211 -8.042 24.859 1.00 44.03 111 SER A CA 1
ATOM 844 C C . SER A 1 111 ? -35.098 -8.273 26.088 1.00 44.03 111 SER A C 1
ATOM 846 O O . SER A 1 111 ? -35.596 -9.377 26.306 1.00 44.03 111 SER A O 1
ATOM 848 N N . ASN A 1 112 ? -35.293 -7.243 26.912 1.00 41.72 112 ASN A N 1
ATOM 849 C CA . ASN A 1 112 ? -36.414 -7.218 27.851 1.00 41.72 112 ASN A CA 1
ATOM 850 C C . ASN A 1 112 ? -37.555 -6.454 27.171 1.00 41.72 112 ASN A C 1
ATOM 852 O O . ASN A 1 112 ? -37.615 -5.226 27.201 1.00 41.72 112 ASN A O 1
ATOM 856 N N . LEU A 1 113 ? -38.391 -7.203 26.450 1.00 48.78 113 LEU A N 1
ATOM 857 C CA . LEU A 1 113 ? -39.618 -6.699 25.848 1.00 48.78 113 LEU A CA 1
ATOM 858 C C . LEU A 1 113 ? -40.655 -6.481 26.954 1.00 48.78 113 LEU A C 1
ATOM 860 O O . LEU A 1 113 ? -41.075 -7.413 27.634 1.00 48.78 113 LEU A O 1
ATOM 864 N N . ASP A 1 114 ? -41.016 -5.213 27.094 1.00 38.12 114 ASP A N 1
ATOM 865 C CA . ASP A 1 114 ? -42.096 -4.648 27.889 1.00 38.12 114 ASP A CA 1
ATOM 866 C C . ASP A 1 114 ? -43.452 -5.310 27.570 1.00 38.12 114 ASP A C 1
ATOM 868 O O . ASP A 1 114 ? -43.855 -5.407 26.408 1.00 38.12 114 ASP A O 1
ATOM 872 N N . ALA A 1 115 ? -44.159 -5.757 28.609 1.00 37.41 115 ALA A N 1
ATOM 873 C CA . ALA A 1 115 ? -45.547 -6.198 28.534 1.00 37.41 115 ALA A CA 1
ATOM 874 C C . ALA A 1 115 ? -46.334 -5.632 29.728 1.00 37.41 115 ALA A C 1
ATOM 876 O O . ALA A 1 115 ? -46.467 -6.262 30.771 1.00 37.41 115 ALA A O 1
ATOM 877 N N . THR A 1 116 ? -46.825 -4.407 29.532 1.00 38.09 116 THR A N 1
ATOM 878 C CA . THR A 1 116 ? -48.135 -3.866 29.945 1.00 38.09 116 THR A CA 1
ATOM 879 C C . THR A 1 116 ? -48.733 -4.264 31.303 1.00 38.09 116 THR A C 1
ATOM 881 O O . THR A 1 116 ? -49.254 -5.364 31.458 1.00 38.09 116 THR A O 1
ATOM 884 N N . GLY A 1 117 ? -48.908 -3.238 32.147 1.0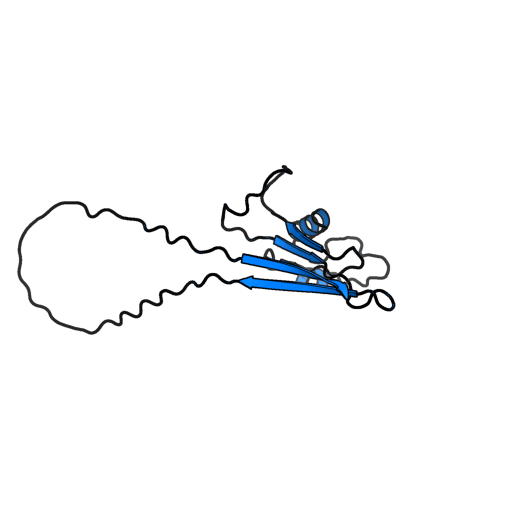0 34.22 117 GLY A N 1
ATOM 885 C CA . GLY A 1 117 ? -50.205 -2.904 32.752 1.00 34.22 117 GLY A CA 1
ATOM 886 C C . GLY A 1 117 ? -50.424 -3.321 34.206 1.00 34.22 117 GLY A C 1
ATOM 887 O O . GLY A 1 117 ? -50.723 -4.474 34.461 1.00 34.22 117 GLY A O 1
ATOM 888 N N . ASP A 1 118 ? -50.367 -2.356 35.132 1.00 31.67 118 ASP A N 1
ATOM 889 C CA . ASP A 1 118 ? -51.465 -2.064 36.074 1.00 31.67 118 ASP A CA 1
ATOM 890 C C . ASP A 1 118 ? -51.125 -0.866 36.986 1.00 31.67 118 ASP A C 1
ATOM 892 O O . ASP A 1 118 ? -49.998 -0.708 37.452 1.00 31.67 118 ASP A O 1
ATOM 896 N N . VAL A 1 119 ? -52.120 -0.007 37.235 1.00 40.03 119 VAL A N 1
ATOM 897 C CA . VAL A 1 119 ? -52.089 1.117 38.195 1.00 40.03 119 VAL A CA 1
ATOM 898 C C . VAL A 1 119 ? -53.018 0.745 39.355 1.00 40.03 119 VAL A C 1
ATOM 900 O O . VAL A 1 119 ? -54.131 0.290 39.095 1.00 40.03 119 VAL A O 1
ATOM 903 N N . PRO A 1 120 ? -52.633 0.967 40.627 1.00 42.41 120 PRO A N 1
ATOM 904 C CA . PRO A 1 120 ? -53.388 1.962 41.395 1.00 42.41 120 PRO A CA 1
ATOM 905 C C . PRO A 1 120 ? -52.553 2.826 42.356 1.00 42.41 120 PRO A C 1
ATOM 907 O O . PRO A 1 120 ? -51.494 2.460 42.855 1.00 42.41 120 PRO A O 1
ATOM 910 N N . SER A 1 121 ? -53.115 4.008 42.605 1.00 34.22 121 SER A N 1
ATOM 911 C CA . SER A 1 121 ? -52.702 5.072 43.521 1.00 34.22 121 SER A CA 1
ATOM 912 C C . SER A 1 121 ? -52.604 4.665 44.998 1.00 34.22 121 SER A C 1
ATOM 914 O O . SER A 1 121 ? -53.508 4.002 45.493 1.00 34.22 121 SER A O 1
ATOM 916 N N . ALA A 1 122 ? -51.611 5.206 45.719 1.00 33.19 122 ALA A N 1
ATOM 917 C CA . ALA A 1 122 ? -51.774 5.945 46.986 1.00 33.19 122 ALA A CA 1
ATOM 918 C C . ALA A 1 122 ? -50.408 6.378 47.575 1.00 33.19 122 ALA A C 1
ATOM 920 O O . ALA A 1 122 ? -49.569 5.559 47.918 1.00 33.19 122 ALA A O 1
ATOM 921 N N . MET A 1 123 ? -50.216 7.699 47.631 1.00 40.25 123 MET A N 1
ATOM 922 C CA . MET A 1 123 ? -49.589 8.523 48.680 1.00 40.25 123 MET A CA 1
ATOM 923 C C . MET A 1 123 ? -48.867 7.811 49.850 1.00 40.25 123 MET A C 1
ATOM 925 O O . MET A 1 123 ? -49.544 7.205 50.6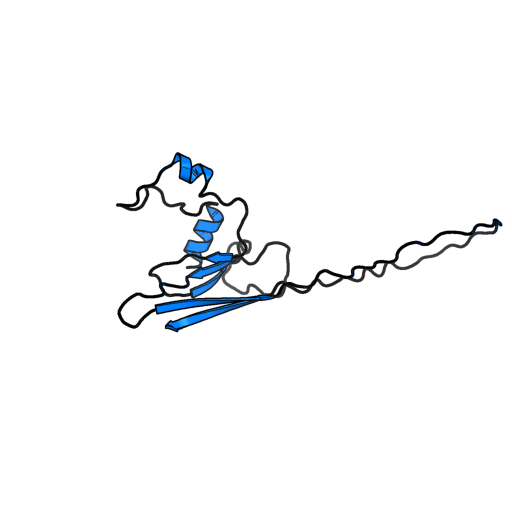65 1.00 40.25 123 MET A O 1
ATOM 929 N N . GLU A 1 124 ? -47.544 8.009 50.004 1.00 31.66 124 GLU A N 1
ATOM 930 C CA . GLU A 1 124 ? -46.908 8.522 51.244 1.00 31.66 124 GLU A CA 1
ATOM 931 C C . GLU A 1 124 ? -45.362 8.614 51.197 1.00 31.66 124 GLU A C 1
ATOM 933 O O . GLU A 1 124 ? -44.655 7.634 51.000 1.00 31.66 124 GLU A O 1
ATOM 938 N N . SER A 1 125 ? -44.879 9.804 51.574 1.00 32.59 125 SER A N 1
ATOM 939 C CA . SER A 1 125 ? -43.698 10.071 52.419 1.00 32.59 125 SER A CA 1
ATOM 940 C C . SER A 1 125 ? -42.257 9.968 51.879 1.00 32.59 125 SER A C 1
ATOM 942 O O . SER A 1 125 ? -41.896 9.202 50.997 1.00 32.59 125 SER A O 1
ATOM 944 N N . GLN A 1 126 ? -41.447 10.855 52.461 1.00 38.09 126 GLN A N 1
ATOM 945 C CA . GLN A 1 126 ? -40.045 11.167 52.209 1.00 38.09 126 GLN A CA 1
ATOM 946 C C . GLN A 1 126 ? -39.106 10.020 52.611 1.00 38.09 126 GLN A C 1
ATOM 948 O O . GLN A 1 126 ? -39.262 9.471 53.697 1.00 38.09 126 GLN A O 1
ATOM 953 N N . ALA A 1 127 ? -38.046 9.778 51.833 1.00 38.91 127 ALA A N 1
ATOM 954 C CA . ALA A 1 127 ? -36.771 9.304 52.369 1.00 38.91 127 ALA A CA 1
ATOM 955 C C . ALA A 1 127 ? -35.608 9.625 51.419 1.00 38.91 127 ALA A C 1
ATOM 957 O O . ALA A 1 127 ? -35.682 9.454 50.205 1.00 38.91 127 ALA A O 1
ATOM 958 N N . ASP A 1 128 ? -34.560 10.131 52.049 1.00 33.38 128 ASP A N 1
ATOM 959 C CA . ASP A 1 128 ? -33.247 10.518 51.562 1.00 33.38 128 ASP A CA 1
ATOM 960 C C . ASP A 1 128 ? -32.361 9.289 51.256 1.00 33.38 128 ASP A C 1
ATOM 962 O O . ASP A 1 128 ? -32.658 8.168 51.672 1.00 33.38 128 ASP A O 1
ATOM 966 N N . SER A 1 129 ? -31.205 9.557 50.649 1.00 39.94 129 SER A N 1
ATOM 967 C CA . SER A 1 129 ? -29.982 8.742 50.574 1.00 39.94 129 SER A CA 1
ATOM 968 C C . SER A 1 129 ? -29.755 7.787 49.382 1.00 39.94 129 SER A C 1
ATOM 970 O O . SER A 1 129 ? -30.253 6.672 49.283 1.00 39.94 129 SER A O 1
ATOM 972 N N . THR A 1 130 ? -28.854 8.259 48.515 1.00 43.03 130 THR A N 1
ATOM 973 C CA . THR A 1 130 ? -27.589 7.594 48.158 1.00 43.03 130 THR A CA 1
ATOM 974 C C . THR A 1 130 ? -27.665 6.144 47.670 1.00 43.03 130 THR A C 1
ATOM 976 O O . THR A 1 130 ? -27.501 5.204 48.441 1.00 43.03 130 THR A O 1
ATOM 979 N N . ILE A 1 131 ? -27.739 5.961 46.347 1.00 41.78 131 ILE A N 1
ATOM 980 C CA . ILE A 1 131 ? -27.328 4.709 45.699 1.00 41.78 131 ILE A CA 1
ATOM 981 C C . ILE A 1 131 ? -26.108 4.998 44.829 1.00 41.78 131 ILE A C 1
ATOM 983 O O . ILE A 1 131 ? -26.156 5.721 43.836 1.00 41.78 131 ILE A O 1
ATOM 987 N N . SER A 1 132 ? -24.990 4.451 45.291 1.00 39.34 132 SER A N 1
ATOM 988 C CA . SER A 1 132 ? -23.661 4.496 44.706 1.00 39.34 132 SER A CA 1
ATOM 989 C C . SER A 1 132 ? -23.675 4.078 43.237 1.00 39.34 132 SER A C 1
ATOM 991 O O . SER A 1 132 ? -24.016 2.945 42.905 1.00 39.34 132 SER A O 1
ATOM 993 N N . ALA A 1 133 ? -23.240 4.983 42.361 1.00 38.03 133 ALA A N 1
ATOM 994 C CA . ALA A 1 133 ? -22.905 4.669 40.982 1.00 38.03 133 ALA A CA 1
ATOM 995 C C . ALA A 1 133 ? -21.632 3.807 40.955 1.00 38.03 133 ALA A C 1
ATOM 997 O O . ALA A 1 133 ? -20.517 4.310 40.805 1.00 38.03 133 ALA A O 1
ATOM 998 N N . SER A 1 134 ? -21.781 2.495 41.114 1.00 41.81 134 SER A N 1
ATOM 999 C CA . SER A 1 134 ? -20.769 1.529 40.695 1.00 41.81 134 SER A CA 1
ATOM 1000 C C . SER A 1 134 ? -20.725 1.535 39.167 1.00 41.81 134 SER A C 1
ATOM 1002 O O . SER A 1 134 ? -21.401 0.758 38.498 1.00 41.81 134 SER A O 1
ATOM 1004 N N . GLN A 1 135 ? -19.926 2.450 38.612 1.00 48.25 135 GLN A N 1
ATOM 1005 C CA . GLN A 1 135 ? -19.457 2.380 37.233 1.00 48.25 135 GLN A CA 1
ATOM 1006 C C . GLN A 1 135 ? -18.689 1.064 37.065 1.00 48.25 135 GLN A C 1
ATOM 1008 O O . GLN A 1 135 ? -17.498 0.975 37.357 1.00 48.25 135 GLN A O 1
ATOM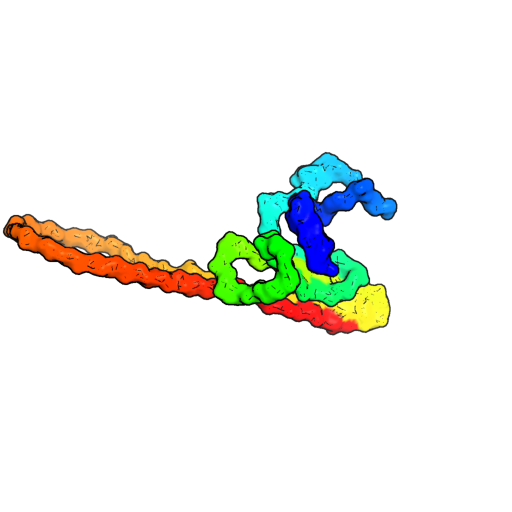 1013 N N . GLN A 1 136 ? -19.378 0.018 36.614 1.00 46.94 136 GLN A N 1
ATOM 1014 C CA . GLN A 1 136 ? -18.717 -1.134 36.025 1.00 46.94 136 GLN A CA 1
ATOM 1015 C C . GLN A 1 136 ? -18.084 -0.651 34.721 1.00 46.94 136 GLN A C 1
ATOM 1017 O O . GLN A 1 136 ? -18.758 -0.468 33.710 1.00 46.94 136 GLN A O 1
ATOM 1022 N N . GLN A 1 137 ? -16.776 -0.394 34.762 1.00 45.38 137 GLN A N 1
ATOM 1023 C CA . GLN A 1 137 ? -15.950 -0.312 33.566 1.00 45.38 137 GLN A CA 1
ATOM 1024 C C . GLN A 1 137 ? -16.052 -1.663 32.852 1.00 45.38 137 GLN A C 1
ATOM 1026 O O . GLN A 1 137 ? -15.323 -2.600 33.174 1.00 45.38 137 GLN A O 1
ATOM 1031 N N . GLN A 1 138 ? -16.983 -1.780 31.903 1.00 46.72 138 GLN A N 1
ATOM 1032 C CA . GLN A 1 138 ? -16.969 -2.864 30.930 1.00 46.72 138 GLN A CA 1
ATOM 1033 C C . GLN A 1 138 ? -15.693 -2.708 30.108 1.00 46.72 138 GLN A C 1
ATOM 1035 O O . GLN A 1 138 ? -15.579 -1.876 29.208 1.00 46.72 138 GLN A O 1
ATOM 1040 N N . GLN A 1 139 ? -14.690 -3.482 30.501 1.00 46.38 139 GLN A N 1
ATOM 1041 C CA . GLN A 1 139 ? -13.402 -3.569 29.848 1.00 46.38 139 GLN A CA 1
ATOM 1042 C C . GLN A 1 139 ? -13.623 -4.311 28.525 1.00 46.38 139 GLN A C 1
ATOM 1044 O O . GLN A 1 139 ? -13.609 -5.540 28.481 1.00 46.38 139 GLN A O 1
ATOM 1049 N N . GLN A 1 140 ? -13.917 -3.562 27.456 1.00 49.59 140 GLN A N 1
ATOM 1050 C CA . GLN A 1 140 ? -13.985 -4.111 26.103 1.00 49.59 140 GLN A CA 1
ATOM 1051 C C . GLN A 1 140 ? -12.670 -4.842 25.818 1.00 49.59 140 GLN A C 1
ATOM 1053 O O . GLN A 1 140 ? -11.580 -4.292 25.999 1.00 49.59 140 GLN A O 1
ATOM 1058 N N . GLN A 1 141 ? -12.767 -6.117 25.438 1.00 45.56 141 GLN A N 1
ATOM 1059 C CA . GLN A 1 141 ? -11.581 -6.884 25.087 1.00 45.56 141 GLN A CA 1
ATOM 1060 C C . GLN A 1 141 ? -10.975 -6.325 23.792 1.00 45.56 141 GLN A C 1
ATOM 1062 O O . GLN A 1 141 ? -11.720 -6.021 22.856 1.00 45.56 141 GLN A O 1
ATOM 1067 N N . PRO A 1 142 ? -9.639 -6.185 23.720 1.00 52.03 142 PRO A N 1
ATOM 1068 C CA . PRO A 1 142 ? -8.986 -5.628 22.545 1.00 52.03 142 PRO A CA 1
ATOM 1069 C C . PRO A 1 142 ? -9.237 -6.509 21.325 1.00 52.03 142 PRO A C 1
ATOM 1071 O O . PRO A 1 142 ? -9.129 -7.733 21.401 1.00 52.03 142 PRO A O 1
ATOM 1074 N N . ILE A 1 143 ? -9.461 -5.876 20.172 1.00 56.91 143 ILE A N 1
ATOM 1075 C CA . ILE A 1 143 ? -9.274 -6.534 18.877 1.00 56.91 143 ILE A CA 1
ATOM 1076 C C . ILE A 1 143 ? -7.814 -6.998 18.818 1.00 56.91 143 ILE A C 1
ATOM 1078 O O . ILE A 1 143 ? -6.898 -6.174 18.867 1.00 56.91 143 ILE A O 1
ATOM 1082 N N . SER A 1 144 ? -7.605 -8.312 18.733 1.00 63.28 144 SER A N 1
ATOM 1083 C CA . SER A 1 144 ? -6.277 -8.917 18.613 1.00 63.28 144 SER A CA 1
ATOM 1084 C C . SER A 1 144 ? -6.043 -9.365 17.175 1.00 63.28 144 SER A C 1
ATOM 1086 O O . SER A 1 144 ? -6.936 -9.929 16.538 1.00 63.28 144 SER A O 1
ATOM 1088 N N . ALA A 1 145 ? -4.842 -9.108 16.662 1.00 69.25 145 ALA A N 1
ATOM 1089 C CA . ALA A 1 145 ? -4.415 -9.534 15.339 1.00 69.25 145 ALA A CA 1
ATOM 1090 C C . ALA A 1 145 ? -3.081 -10.273 15.452 1.00 69.25 145 ALA A C 1
ATOM 1092 O O . ALA A 1 145 ? -2.077 -9.699 15.879 1.00 69.25 145 ALA A O 1
ATOM 1093 N N . GLU A 1 146 ? -3.068 -11.535 15.033 1.00 77.38 146 GLU A N 1
ATOM 1094 C CA . GLU A 1 146 ? -1.853 -12.337 14.903 1.00 77.38 146 GLU A CA 1
ATOM 1095 C C . GLU A 1 146 ? -1.505 -12.503 13.426 1.00 77.38 146 GLU A C 1
ATOM 1097 O O . GLU A 1 146 ? -2.387 -12.604 12.569 1.00 77.38 146 GLU A O 1
ATOM 1102 N N . GLY A 1 147 ? -0.213 -12.509 13.101 1.00 84.50 147 GLY A N 1
ATOM 1103 C CA . GLY A 1 147 ? 0.229 -12.575 11.716 1.00 84.50 147 GLY A CA 1
ATOM 1104 C C . GLY A 1 147 ? 1.558 -13.290 11.539 1.00 84.50 147 GLY A C 1
ATOM 1105 O O . GLY A 1 147 ? 2.498 -13.061 12.297 1.00 84.50 147 GLY A O 1
ATOM 1106 N N . GLU A 1 148 ? 1.649 -14.101 10.488 1.00 90.81 148 GLU A N 1
ATOM 1107 C CA . GLU A 1 148 ? 2.859 -14.823 10.092 1.00 90.81 148 GLU A CA 1
ATOM 1108 C C . GLU A 1 148 ? 3.108 -14.689 8.583 1.00 90.81 148 GLU A C 1
ATOM 1110 O O . GLU A 1 148 ? 2.174 -14.616 7.780 1.00 90.81 148 GLU A O 1
ATOM 1115 N N . VAL A 1 149 ? 4.384 -14.669 8.188 1.00 90.31 149 VAL A N 1
ATOM 1116 C CA . VAL A 1 149 ? 4.797 -14.846 6.792 1.00 90.31 149 VAL A CA 1
ATOM 1117 C C . VAL A 1 149 ? 5.179 -16.305 6.569 1.00 90.31 149 VAL A C 1
ATOM 1119 O O . VAL A 1 149 ? 6.130 -16.787 7.178 1.00 90.31 149 VAL A O 1
ATOM 1122 N N . VAL A 1 150 ? 4.524 -16.955 5.614 1.00 91.38 150 VAL A N 1
ATOM 1123 C CA . VAL A 1 150 ? 4.802 -18.336 5.212 1.00 91.38 150 VAL A CA 1
ATOM 1124 C C . VAL A 1 150 ? 5.635 -18.340 3.926 1.00 91.38 150 VAL A C 1
ATOM 1126 O O . VAL A 1 150 ? 5.329 -17.597 2.990 1.00 91.38 150 VAL A O 1
ATOM 1129 N N . GLN A 1 151 ? 6.705 -19.141 3.888 1.00 91.56 151 GLN A N 1
ATOM 1130 C CA . GLN A 1 151 ? 7.516 -19.367 2.681 1.00 91.56 151 GLN A CA 1
ATOM 1131 C C . GLN A 1 151 ? 6.933 -20.523 1.855 1.00 91.56 151 GLN A C 1
ATOM 1133 O O . GLN A 1 151 ? 6.417 -21.482 2.429 1.00 91.56 151 GLN A O 1
ATOM 1138 N N . LEU A 1 152 ? 7.009 -20.401 0.529 1.00 86.88 152 LEU A N 1
ATOM 1139 C CA . LEU A 1 152 ? 6.578 -21.398 -0.458 1.00 86.88 152 LEU A CA 1
ATOM 1140 C C . LEU A 1 152 ? 7.774 -22.150 -1.032 1.00 86.88 152 LEU A C 1
ATOM 1142 O O . LEU A 1 152 ? 8.794 -21.463 -1.276 1.00 86.88 152 LEU A O 1
#

Foldseek 3Di:
DLVVLLVCQVCQFPDNDPPDDPPDDDDPVCRVVPGGHPDRDLEAEDADQDDWDKDWHDNPPPDDPDDPDPPDDDPDHTYIYGHQYACCDDVQKHKGKDKDKDDQDPDPPPPPDDDDDDDDDDDDDDDDDDDDPPPPPPPGDDTDMDMDMDID

InterPro domains:
  IPR016722 DNA polymerase alpha, subunit B [PTHR23061] (1-116)

Secondary structure (DSSP, 8-state):
-HHHHHHHHHHTBS---SSPPTT----HHHHHHHSB-SS--SEEE---SSPPEEEEE-SS-TT--S---TT---SS--EEEEE---S-SBTTB-EEEEEEEE-------------------------------------PPPPEEEEEEEE-